Protein AF-A0A8S2Z9D0-F1 (afdb_monomer_lite)

Radius of gyration: 15.91 Å; chains: 1; bounding box: 40×46×38 Å

Foldseek 3Di:
DWCFPWKKKWKWWKWWAALVRHTDTFIKIKIWTWTCDDPVSATFIWMKIWTAQADDDLPGPARIWIFTFDQFTWIDGPPDTATAGHRGTHQGQPNVVQKDWPAWDQDPNDTFTWIDDPQKIFTADPDGRDNTQKIWDHDPNPRTMMIGIDDMDMDDDDPCPNPDDPPDDHYHHRD

Organism: NCBI:txid392030

Structure (mmCIF, N/CA/C/O backbone):
data_AF-A0A8S2Z9D0-F1
#
_entry.id   AF-A0A8S2Z9D0-F1
#
loop_
_atom_site.group_PDB
_atom_site.id
_atom_site.type_symbol
_atom_site.label_atom_id
_atom_site.label_alt_id
_atom_site.label_comp_id
_atom_site.label_asym_id
_atom_site.label_entity_id
_atom_site.label_seq_id
_atom_site.pdbx_PDB_ins_code
_atom_site.Cartn_x
_atom_site.Cartn_y
_atom_site.Cartn_z
_atom_site.occupancy
_atom_site.B_iso_or_equiv
_atom_site.auth_seq_id
_atom_site.auth_comp_id
_atom_site.auth_asym_id
_atom_site.auth_atom_id
_atom_site.pdbx_PDB_model_num
ATOM 1 N N . MET A 1 1 ? 8.954 -24.543 1.849 1.00 44.25 1 MET A N 1
ATOM 2 C CA . MET A 1 1 ? 7.599 -24.410 1.274 1.00 44.25 1 MET A CA 1
ATOM 3 C C . MET A 1 1 ? 6.864 -23.385 2.125 1.00 44.25 1 MET A C 1
ATOM 5 O O . MET A 1 1 ? 6.632 -23.661 3.297 1.00 44.25 1 MET A O 1
ATOM 9 N N . ILE A 1 2 ? 6.647 -22.176 1.600 1.00 49.28 2 ILE A N 1
ATOM 10 C CA . ILE A 1 2 ? 5.966 -21.086 2.317 1.00 49.28 2 ILE A CA 1
ATOM 11 C C . ILE A 1 2 ? 4.497 -21.489 2.465 1.00 49.28 2 ILE A C 1
ATOM 13 O O . ILE A 1 2 ? 3.848 -21.804 1.472 1.00 49.28 2 ILE A O 1
ATOM 17 N N . LYS A 1 3 ? 3.979 -21.549 3.696 1.00 51.88 3 LYS A N 1
ATOM 18 C CA . LYS A 1 3 ? 2.539 -21.718 3.930 1.00 51.88 3 LYS A CA 1
ATOM 19 C C . LYS A 1 3 ? 1.931 -20.328 4.057 1.00 51.88 3 LYS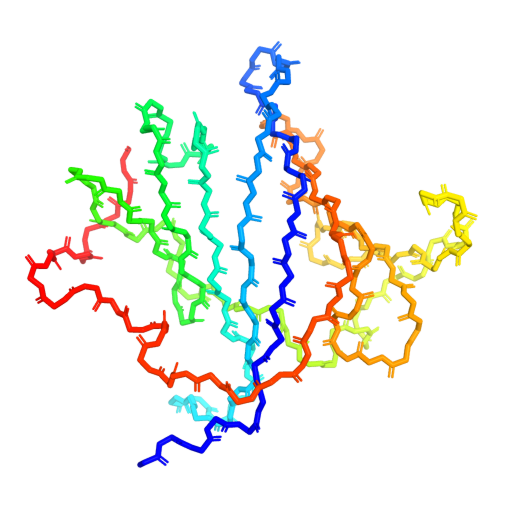 A C 1
ATOM 21 O O . LYS A 1 3 ? 1.818 -19.812 5.162 1.00 51.88 3 LYS A O 1
ATOM 26 N N . THR A 1 4 ? 1.584 -19.712 2.933 1.00 54.59 4 THR A N 1
ATOM 27 C CA . THR A 1 4 ? 0.760 -18.498 2.930 1.00 54.59 4 THR A CA 1
ATOM 28 C C . THR A 1 4 ? -0.637 -18.896 3.393 1.00 54.59 4 THR A C 1
ATOM 30 O O . THR A 1 4 ? -1.249 -19.774 2.788 1.00 54.59 4 THR A O 1
ATOM 33 N N . ILE A 1 5 ? -1.098 -18.343 4.517 1.00 60.44 5 ILE A N 1
ATOM 34 C CA . ILE A 1 5 ? -2.308 -18.847 5.186 1.00 60.44 5 ILE A CA 1
ATOM 35 C C . ILE A 1 5 ? -3.564 -18.161 4.632 1.00 60.44 5 ILE A C 1
ATOM 37 O O . ILE A 1 5 ? -4.517 -18.865 4.331 1.00 60.44 5 ILE A O 1
ATOM 41 N N . PHE A 1 6 ? -3.545 -16.843 4.398 1.00 66.38 6 PHE A N 1
ATOM 42 C CA . PHE A 1 6 ? -4.593 -16.088 3.693 1.00 66.38 6 PHE A CA 1
ATOM 43 C C . PHE A 1 6 ? -4.000 -14.798 3.108 1.00 66.38 6 PHE A C 1
ATOM 45 O O . PHE A 1 6 ? -3.068 -14.238 3.694 1.00 66.38 6 PHE A O 1
ATOM 52 N N . VAL A 1 7 ? -4.530 -14.340 1.971 1.00 69.25 7 VAL A N 1
ATOM 53 C CA . VAL A 1 7 ? -4.200 -13.036 1.381 1.00 69.25 7 VAL A CA 1
ATOM 54 C C . VAL A 1 7 ? -5.470 -12.189 1.354 1.00 69.25 7 VAL A C 1
ATOM 56 O O . VAL A 1 7 ? -6.524 -12.640 0.907 1.00 69.25 7 VAL A O 1
ATOM 59 N N . PHE A 1 8 ? -5.359 -10.970 1.860 1.00 81.94 8 PHE A N 1
ATOM 60 C CA . PHE A 1 8 ? -6.398 -9.954 1.860 1.00 81.94 8 PHE A CA 1
ATOM 61 C C . PHE A 1 8 ? -6.231 -9.111 0.601 1.00 81.94 8 PHE A C 1
ATOM 63 O O . PHE A 1 8 ? -5.130 -8.631 0.324 1.00 81.94 8 PHE A O 1
ATOM 70 N N . ARG A 1 9 ? -7.305 -8.941 -0.163 1.00 88.69 9 ARG A N 1
ATOM 71 C CA . ARG A 1 9 ? -7.343 -8.124 -1.377 1.00 88.69 9 ARG A CA 1
ATOM 72 C C . ARG A 1 9 ? -8.337 -6.991 -1.180 1.00 88.69 9 ARG A C 1
ATOM 74 O O . ARG A 1 9 ? -9.413 -7.215 -0.640 1.00 88.69 9 ARG A O 1
ATOM 81 N N . THR A 1 10 ? -8.012 -5.800 -1.653 1.00 89.62 10 THR A N 1
ATOM 82 C CA . THR A 1 10 ? -8.983 -4.707 -1.757 1.00 89.62 10 THR A CA 1
ATOM 83 C C . THR A 1 10 ? -8.608 -3.783 -2.903 1.00 89.62 10 THR A C 1
ATOM 85 O O . THR A 1 10 ? -7.432 -3.651 -3.249 1.00 89.62 10 THR A O 1
ATOM 88 N N . GLU A 1 11 ? -9.601 -3.141 -3.502 1.00 93.00 11 GLU A N 1
ATOM 89 C CA . GLU A 1 11 ? -9.360 -1.981 -4.351 1.00 93.00 11 GLU A CA 1
ATOM 90 C C . GLU A 1 11 ? -9.367 -0.712 -3.501 1.00 93.00 11 GLU A C 1
ATOM 92 O O . GLU A 1 11 ? -9.916 -0.676 -2.403 1.00 93.00 11 GLU A O 1
ATOM 97 N N . ALA A 1 12 ? -8.730 0.340 -3.995 1.00 92.50 12 ALA A N 1
ATOM 98 C CA . ALA A 1 12 ? -8.682 1.605 -3.288 1.00 92.50 12 ALA A CA 1
ATOM 99 C C . ALA A 1 12 ? -8.630 2.787 -4.245 1.00 92.50 12 ALA A C 1
ATOM 101 O O . ALA A 1 12 ? -8.148 2.690 -5.381 1.00 92.50 12 ALA A O 1
ATOM 102 N N . ILE A 1 13 ? -9.094 3.929 -3.749 1.00 93.44 13 ILE A N 1
ATOM 103 C CA . ILE A 1 13 ? -8.773 5.234 -4.319 1.00 93.44 13 ILE A CA 1
ATOM 104 C C . ILE A 1 13 ? -7.536 5.753 -3.594 1.00 93.44 13 ILE A C 1
ATOM 106 O O . ILE A 1 13 ? -7.527 5.894 -2.373 1.00 93.44 13 ILE A O 1
ATOM 110 N N . VAL A 1 14 ? -6.489 6.049 -4.352 1.00 91.00 14 VAL A N 1
ATOM 111 C CA . VAL A 1 14 ? -5.284 6.691 -3.836 1.00 91.00 14 VAL A CA 1
ATOM 112 C C . VAL A 1 14 ? -5.315 8.147 -4.265 1.00 91.00 14 VAL A C 1
ATOM 114 O O . VAL A 1 14 ? -5.520 8.450 -5.436 1.00 91.00 14 VAL A O 1
ATOM 117 N N . THR A 1 15 ? -5.117 9.042 -3.305 1.00 90.50 15 THR A N 1
ATOM 118 C CA . THR A 1 15 ? -4.853 10.459 -3.548 1.00 90.50 15 THR A CA 1
ATOM 119 C C . THR A 1 15 ? -3.419 10.733 -3.130 1.00 90.50 15 THR A C 1
ATOM 121 O O . THR A 1 15 ? -3.123 10.807 -1.936 1.00 90.50 15 THR A O 1
ATOM 124 N N . ALA A 1 16 ? -2.527 10.851 -4.105 1.00 86.31 16 ALA A N 1
ATOM 125 C CA . ALA A 1 16 ? -1.132 11.208 -3.891 1.00 86.31 16 ALA A CA 1
ATOM 126 C C . ALA A 1 16 ? -0.919 12.662 -4.310 1.00 86.31 16 ALA A C 1
ATOM 128 O O . ALA A 1 16 ? -1.382 13.075 -5.366 1.00 86.31 16 ALA A O 1
ATOM 129 N N . PHE A 1 17 ? -0.235 13.443 -3.490 1.00 83.94 17 PHE A N 1
ATOM 130 C CA . PHE A 1 17 ? 0.101 14.825 -3.818 1.00 83.94 17 PHE A CA 1
ATOM 131 C C . PHE A 1 17 ? 1.504 14.864 -4.420 1.00 83.94 17 PHE A C 1
ATOM 133 O O . PHE A 1 17 ? 2.332 14.051 -4.033 1.00 83.94 17 PHE A O 1
ATOM 140 N N . ASP A 1 18 ? 1.790 15.753 -5.364 1.00 80.44 18 ASP A N 1
ATOM 141 C CA . ASP A 1 18 ? 3.163 15.984 -5.836 1.00 80.44 18 ASP A CA 1
ATOM 142 C C . ASP A 1 18 ? 3.889 17.056 -4.997 1.00 80.44 18 ASP A C 1
ATOM 144 O O . ASP A 1 18 ? 3.399 17.494 -3.950 1.00 80.44 18 ASP A O 1
ATOM 148 N N . GLU A 1 19 ? 5.092 17.452 -5.422 1.00 79.56 19 GLU A N 1
ATOM 149 C CA . GLU A 1 19 ? 5.910 18.466 -4.737 1.00 79.56 19 GLU A CA 1
ATOM 150 C C . GLU A 1 19 ? 5.229 19.845 -4.690 1.00 79.56 19 GLU A C 1
ATOM 152 O O . GLU A 1 19 ? 5.398 20.581 -3.715 1.00 79.56 19 GLU A O 1
ATOM 157 N N . ASP A 1 20 ? 4.389 20.149 -5.685 1.00 83.38 20 ASP A N 1
ATOM 158 C CA . ASP A 1 20 ? 3.583 21.370 -5.783 1.00 83.38 20 ASP A CA 1
ATOM 159 C C . ASP A 1 20 ? 2.232 21.246 -5.051 1.00 83.38 20 ASP A C 1
ATOM 161 O O . ASP A 1 20 ? 1.363 22.123 -5.148 1.00 83.38 20 ASP A O 1
ATOM 165 N N . ASN A 1 21 ? 2.046 20.155 -4.298 1.00 81.81 21 ASN A N 1
ATOM 166 C CA . ASN A 1 21 ? 0.830 19.824 -3.567 1.00 81.81 21 ASN A CA 1
ATOM 167 C C . ASN A 1 21 ? -0.412 19.717 -4.477 1.00 81.81 21 ASN A C 1
ATOM 169 O O . ASN A 1 21 ? -1.538 19.959 -4.027 1.00 81.81 21 ASN A O 1
ATOM 173 N N . GLN A 1 22 ? -0.231 19.352 -5.750 1.00 86.38 22 GLN A N 1
ATOM 174 C CA . GLN A 1 22 ? -1.338 19.018 -6.642 1.00 86.38 22 GLN A CA 1
ATOM 175 C C . GLN A 1 22 ? -1.773 17.567 -6.411 1.00 86.38 22 GLN A C 1
ATOM 177 O O . GLN A 1 22 ? -0.926 16.671 -6.370 1.00 86.38 22 GLN A O 1
ATOM 182 N N . PRO A 1 23 ? -3.082 17.305 -6.241 1.00 88.69 23 PRO A N 1
ATOM 183 C CA . PRO A 1 23 ? -3.579 15.955 -6.033 1.00 88.69 23 PRO A CA 1
ATOM 184 C C . PRO A 1 23 ? -3.649 15.177 -7.350 1.00 88.69 23 PRO A C 1
ATOM 186 O O . PRO A 1 23 ? -4.291 15.598 -8.313 1.00 88.69 23 PRO A O 1
ATOM 189 N N . HIS A 1 24 ? -3.087 13.977 -7.334 1.00 88.31 24 HIS A N 1
ATOM 190 C CA . HIS A 1 24 ? -3.244 12.944 -8.347 1.00 88.31 24 HIS A CA 1
ATOM 191 C C . HIS A 1 24 ? -4.100 11.830 -7.751 1.00 88.31 24 HIS A C 1
ATOM 193 O O . HIS A 1 24 ? -3.731 11.215 -6.748 1.00 88.31 24 HIS A O 1
ATOM 199 N N . VAL A 1 25 ? -5.280 11.621 -8.335 1.00 92.44 25 VAL A N 1
ATOM 200 C CA . VAL A 1 25 ? -6.267 10.651 -7.849 1.00 92.44 25 VAL A CA 1
ATOM 201 C C . VAL A 1 25 ? -6.340 9.482 -8.815 1.00 92.44 25 VAL A C 1
ATOM 203 O O . VAL A 1 25 ? -6.632 9.668 -9.998 1.00 92.44 25 VAL A O 1
ATOM 206 N N . HIS A 1 26 ? -6.121 8.272 -8.312 1.00 91.88 26 HIS A N 1
ATOM 207 C CA . HIS A 1 26 ? -6.089 7.073 -9.141 1.00 91.88 26 HIS A CA 1
ATOM 208 C C . HIS A 1 26 ? -6.614 5.833 -8.422 1.00 91.88 26 HIS A C 1
ATOM 210 O O . HIS A 1 26 ? -6.684 5.770 -7.194 1.00 91.88 26 HIS A O 1
ATOM 216 N N . ARG A 1 27 ? -7.000 4.821 -9.206 1.00 94.62 27 ARG A N 1
ATOM 217 C CA . ARG A 1 27 ? -7.402 3.513 -8.676 1.00 94.62 27 ARG A CA 1
ATOM 218 C C . ARG A 1 27 ? -6.189 2.620 -8.527 1.00 94.62 27 ARG A C 1
ATOM 220 O O . ARG A 1 27 ? -5.268 2.654 -9.341 1.00 94.62 27 ARG A O 1
ATOM 227 N N . SER A 1 28 ? -6.203 1.828 -7.468 1.00 94.62 28 SER A N 1
ATOM 228 C CA . SER A 1 28 ? -5.131 0.893 -7.161 1.00 94.62 28 SER A CA 1
ATOM 229 C C . SER A 1 28 ? -5.701 -0.395 -6.592 1.00 94.62 28 SER A C 1
ATOM 231 O O . SER A 1 28 ? -6.777 -0.392 -5.992 1.00 94.62 28 SER A O 1
ATOM 233 N N . LEU A 1 29 ? -4.972 -1.488 -6.775 1.00 94.25 29 LEU A N 1
ATOM 234 C CA . LEU A 1 29 ? -5.300 -2.781 -6.206 1.00 94.25 29 LEU A CA 1
ATOM 235 C C . LEU A 1 29 ? -4.249 -3.157 -5.172 1.00 94.25 29 LEU A C 1
ATOM 237 O O . LEU A 1 29 ? -3.051 -3.114 -5.439 1.00 94.25 29 LEU A O 1
ATOM 241 N N . PHE A 1 30 ? -4.709 -3.518 -3.986 1.00 91.19 30 PHE A N 1
ATOM 242 C CA . PHE A 1 30 ? -3.854 -3.837 -2.865 1.00 91.19 30 PHE A CA 1
ATOM 243 C C . PHE A 1 30 ? -4.009 -5.295 -2.461 1.00 91.19 30 PHE A C 1
ATOM 245 O O . PHE A 1 30 ? -5.121 -5.822 -2.377 1.00 91.19 30 PHE A O 1
ATOM 252 N N . TYR A 1 31 ? -2.879 -5.914 -2.142 1.00 89.56 31 TYR A N 1
ATOM 253 C CA . TYR A 1 31 ? -2.811 -7.255 -1.591 1.00 89.56 31 TYR A CA 1
ATOM 254 C C . TYR A 1 31 ? -1.930 -7.278 -0.360 1.00 89.56 31 TYR A C 1
ATOM 256 O O . TYR A 1 31 ? -0.854 -6.679 -0.343 1.00 89.56 31 TYR A O 1
ATO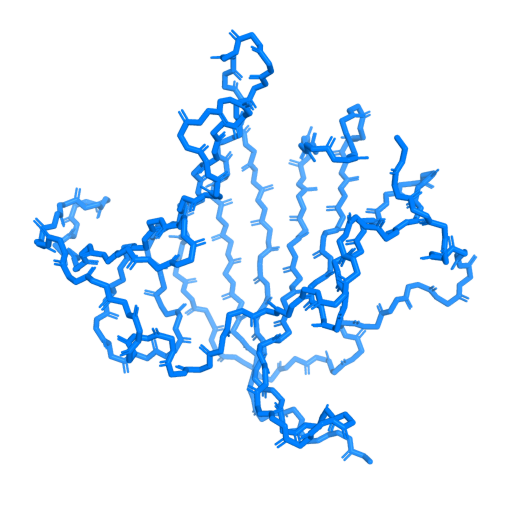M 264 N N . TYR A 1 32 ? -2.371 -8.024 0.642 1.00 85.62 32 TYR A N 1
ATOM 265 C CA . TYR A 1 32 ? -1.681 -8.161 1.911 1.00 85.62 32 TYR A CA 1
ATOM 266 C C . TYR A 1 32 ? -1.677 -9.610 2.351 1.00 85.62 32 TYR A C 1
ATOM 268 O O . TYR A 1 32 ? -2.704 -10.280 2.324 1.00 85.62 32 TYR A O 1
ATOM 276 N N . ALA A 1 33 ? -0.529 -10.097 2.793 1.00 82.25 33 ALA A N 1
ATOM 277 C CA . ALA A 1 33 ? -0.399 -11.439 3.334 1.00 82.25 33 ALA A CA 1
ATOM 278 C C . ALA A 1 33 ? 0.457 -11.407 4.591 1.00 82.25 33 ALA A C 1
ATOM 280 O O . ALA A 1 33 ? 1.451 -10.694 4.646 1.00 82.25 33 ALA A O 1
ATOM 281 N N . TYR A 1 34 ? 0.125 -12.225 5.583 1.00 77.56 34 TYR A N 1
ATOM 282 C CA . TYR A 1 34 ? 1.017 -12.457 6.716 1.00 77.56 34 TYR A CA 1
ATOM 283 C C . TYR A 1 34 ? 1.740 -13.783 6.525 1.00 77.56 34 TYR A C 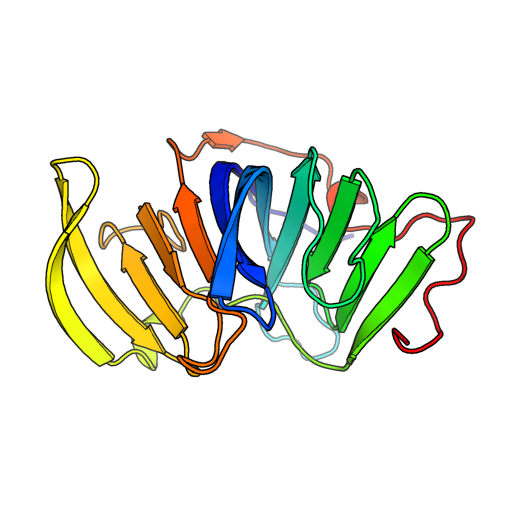1
ATOM 285 O O . TYR A 1 34 ? 1.106 -14.831 6.386 1.00 77.56 34 TYR A O 1
ATOM 293 N N . THR A 1 35 ? 3.070 -13.736 6.541 1.00 70.44 35 THR A N 1
ATOM 294 C CA . THR A 1 35 ? 3.922 -14.922 6.438 1.00 70.44 35 THR A CA 1
ATOM 295 C C . THR A 1 35 ? 4.725 -15.119 7.719 1.00 70.44 35 THR A C 1
ATOM 297 O O . THR A 1 35 ? 5.144 -14.166 8.376 1.00 70.44 35 THR A O 1
ATOM 300 N N . ASN A 1 36 ? 4.940 -16.382 8.083 1.00 60.50 36 ASN A N 1
ATOM 301 C CA . ASN A 1 36 ? 5.831 -16.792 9.167 1.00 60.50 36 ASN A CA 1
ATOM 302 C C . ASN A 1 36 ? 7.254 -17.099 8.679 1.00 60.50 36 ASN A C 1
ATOM 304 O O . ASN A 1 36 ? 8.087 -17.559 9.460 1.00 60.50 36 ASN A O 1
ATOM 308 N N . VAL A 1 37 ? 7.519 -16.907 7.385 1.00 55.78 37 VAL A N 1
ATOM 309 C CA . VAL A 1 37 ? 8.760 -17.318 6.734 1.00 55.78 37 VAL A CA 1
ATOM 310 C C . VAL A 1 37 ? 9.596 -16.092 6.436 1.00 55.78 37 VAL A C 1
ATOM 312 O O . VAL A 1 37 ? 9.488 -15.489 5.375 1.00 55.78 37 VAL A O 1
ATOM 315 N N . THR A 1 38 ? 10.442 -15.732 7.389 1.00 53.22 38 THR A N 1
ATOM 316 C CA . THR A 1 38 ? 11.449 -14.686 7.213 1.00 53.22 38 THR A CA 1
ATOM 317 C C . THR A 1 38 ? 12.765 -15.238 7.744 1.00 53.22 38 THR A C 1
ATOM 319 O O . THR A 1 38 ? 12.738 -16.002 8.715 1.00 53.22 38 THR A O 1
ATOM 322 N N . PRO A 1 39 ? 13.926 -14.882 7.165 1.00 49.31 39 PRO A N 1
ATOM 323 C CA . PRO A 1 39 ? 15.222 -15.330 7.682 1.00 49.31 39 PRO A CA 1
ATOM 324 C C . PRO A 1 39 ? 15.437 -14.973 9.165 1.00 49.31 39 PRO A C 1
ATOM 326 O O . PRO A 1 39 ? 16.190 -15.641 9.864 1.00 49.31 39 PRO A O 1
ATOM 329 N N . SER A 1 40 ? 14.733 -13.945 9.660 1.00 56.22 40 SER A N 1
ATOM 330 C CA . SER A 1 40 ? 14.764 -13.497 11.058 1.00 56.22 40 SER A CA 1
ATOM 331 C C . SER A 1 40 ? 13.773 -14.210 11.992 1.00 56.22 40 SER A C 1
ATOM 333 O O . SER A 1 40 ? 13.777 -13.943 13.193 1.00 56.22 40 SER A O 1
ATOM 335 N N . GLY A 1 41 ? 12.894 -15.074 11.471 1.00 56.94 41 GLY A N 1
ATOM 336 C CA . GLY A 1 41 ? 11.849 -15.760 12.244 1.00 56.94 41 GLY A CA 1
ATOM 337 C C . GLY A 1 41 ? 10.716 -14.856 12.753 1.00 56.94 41 GLY A C 1
ATOM 338 O O . GLY A 1 41 ? 9.837 -15.325 13.477 1.00 56.94 41 GLY A O 1
ATOM 339 N N . LYS A 1 42 ? 10.708 -13.567 12.392 1.00 57.56 42 LYS A N 1
ATOM 340 C CA . LYS A 1 42 ? 9.622 -12.634 12.723 1.00 57.56 42 LYS A CA 1
ATOM 341 C C . LYS A 1 42 ? 8.474 -12.797 11.732 1.00 57.56 42 LYS A C 1
ATOM 343 O O . LYS A 1 42 ? 8.731 -12.954 10.546 1.00 57.56 42 LYS A O 1
ATOM 348 N N . TRP A 1 43 ? 7.230 -12.727 12.200 1.00 61.25 43 TRP A N 1
ATOM 349 C CA . TRP A 1 43 ? 6.068 -12.602 11.317 1.00 61.25 43 TRP A CA 1
ATOM 350 C C . TRP A 1 43 ? 6.036 -11.187 10.739 1.00 61.25 43 TRP A C 1
ATOM 352 O O . TRP A 1 43 ? 5.948 -10.230 11.508 1.00 61.25 43 TRP A O 1
ATOM 362 N N . HIS A 1 44 ? 6.090 -11.049 9.416 1.00 69.25 44 HIS A N 1
ATOM 363 C CA . HIS A 1 44 ? 5.904 -9.759 8.748 1.00 69.25 44 HIS A CA 1
ATOM 364 C C . HIS A 1 44 ? 4.778 -9.821 7.717 1.00 69.25 44 HIS A C 1
ATOM 366 O O . HIS A 1 44 ? 4.409 -10.899 7.235 1.00 69.25 44 HIS A O 1
ATOM 372 N N . GLY A 1 45 ? 4.204 -8.654 7.430 1.00 77.00 45 GLY A N 1
ATOM 373 C CA . GLY A 1 45 ? 3.296 -8.480 6.307 1.00 77.00 45 GLY A CA 1
ATOM 374 C C . GLY A 1 45 ? 4.089 -8.414 5.003 1.00 77.00 45 GLY A C 1
ATOM 375 O O . GLY A 1 45 ? 5.127 -7.760 4.947 1.00 77.00 45 GLY A O 1
ATOM 376 N N . LEU A 1 46 ? 3.603 -9.098 3.974 1.00 84.19 46 LEU A N 1
ATOM 377 C CA . LEU A 1 46 ? 3.944 -8.839 2.582 1.00 84.19 46 LEU A CA 1
ATOM 378 C C . LEU A 1 46 ? 2.836 -7.975 1.996 1.00 84.19 46 LEU A C 1
ATOM 380 O O . LEU A 1 46 ? 1.656 -8.229 2.256 1.00 84.19 46 LEU A O 1
ATOM 384 N N . GLU A 1 47 ? 3.208 -6.980 1.205 1.00 88.12 47 GLU A N 1
ATOM 385 C CA . GLU A 1 47 ? 2.266 -6.075 0.561 1.00 88.12 47 GLU A CA 1
ATOM 386 C C . GLU A 1 47 ? 2.590 -5.944 -0.921 1.00 88.12 47 GLU A C 1
ATOM 388 O O . GLU A 1 47 ? 3.752 -5.933 -1.331 1.00 88.12 47 GLU A O 1
ATOM 393 N N . ARG A 1 48 ? 1.543 -5.824 -1.728 1.00 91.69 48 ARG A N 1
ATOM 394 C CA . ARG A 1 48 ? 1.635 -5.480 -3.142 1.00 91.69 48 ARG A CA 1
ATOM 395 C C . ARG A 1 48 ? 0.611 -4.404 -3.434 1.00 91.69 48 ARG A C 1
ATOM 397 O O . ARG A 1 48 ? -0.572 -4.608 -3.169 1.00 91.69 48 ARG A O 1
ATOM 404 N N . HIS A 1 49 ? 1.062 -3.281 -3.971 1.00 92.56 49 HIS A N 1
ATOM 405 C CA . HIS A 1 49 ? 0.210 -2.171 -4.376 1.00 92.56 49 HIS A CA 1
ATOM 406 C C . HIS A 1 49 ? 0.367 -1.992 -5.886 1.00 92.56 49 HIS A C 1
ATOM 408 O O . HIS A 1 49 ? 1.427 -1.591 -6.356 1.00 92.56 49 HIS A O 1
ATOM 414 N N . ASP A 1 50 ? -0.661 -2.330 -6.654 1.00 94.75 50 ASP A N 1
ATOM 415 C CA . ASP A 1 50 ? -0.711 -2.111 -8.097 1.00 94.75 50 ASP A CA 1
ATOM 416 C C . ASP A 1 50 ? -1.438 -0.791 -8.370 1.00 94.75 50 ASP A C 1
ATOM 418 O O . ASP A 1 50 ? -2.646 -0.688 -8.161 1.00 94.75 50 ASP A O 1
ATOM 422 N N . HIS A 1 51 ? -0.711 0.226 -8.825 1.00 93.50 51 HIS A N 1
ATOM 423 C CA . HIS A 1 51 ? -1.249 1.549 -9.131 1.00 93.50 51 HIS A CA 1
ATOM 424 C C . HIS A 1 51 ? -1.533 1.698 -10.629 1.00 93.50 51 HIS A C 1
ATOM 426 O O . HIS A 1 51 ? -0.669 1.418 -11.468 1.00 93.50 51 HIS A O 1
ATOM 432 N N . PHE A 1 52 ? -2.732 2.181 -10.972 1.00 93.38 52 PHE A N 1
ATOM 433 C CA . PHE A 1 52 ? -3.176 2.348 -12.356 1.00 93.38 52 PHE A CA 1
ATOM 434 C C . PHE A 1 52 ? -3.392 3.822 -12.698 1.00 93.38 52 PHE A C 1
ATOM 436 O O . PHE A 1 52 ? -4.178 4.503 -12.050 1.00 93.38 52 PHE A O 1
ATOM 443 N N . GLY A 1 53 ? -2.747 4.313 -13.752 1.00 86.38 53 GLY A N 1
ATOM 444 C CA . GLY A 1 53 ? -2.912 5.675 -14.268 1.00 86.38 53 GLY A CA 1
ATOM 445 C C . GLY A 1 53 ? -1.933 6.695 -13.688 1.00 86.38 53 GLY A C 1
ATOM 446 O O . GLY A 1 53 ? -1.569 7.631 -14.394 1.00 86.38 53 GLY A O 1
ATOM 447 N N . TYR A 1 54 ? -1.470 6.503 -12.451 1.00 86.50 54 TYR A N 1
ATOM 448 C CA . TYR A 1 54 ? -0.464 7.362 -11.832 1.00 86.50 54 TYR A CA 1
ATOM 449 C C . TYR A 1 54 ? 0.441 6.580 -10.885 1.00 86.50 54 TYR A C 1
ATOM 451 O O . TYR A 1 54 ? -0.008 5.704 -10.146 1.00 86.50 54 TYR A O 1
ATOM 459 N N . CYS A 1 55 ? 1.716 6.947 -10.894 1.00 86.06 55 CYS A N 1
ATOM 460 C CA . CYS A 1 55 ? 2.736 6.452 -9.989 1.00 86.06 55 CYS A CA 1
ATOM 461 C C . CYS A 1 55 ? 3.360 7.619 -9.247 1.00 86.06 55 CYS A C 1
ATOM 463 O O . CYS A 1 55 ? 3.669 8.648 -9.843 1.00 86.06 55 CYS A O 1
ATOM 465 N N . TYR A 1 56 ? 3.552 7.445 -7.945 1.00 77.88 56 TYR A N 1
ATOM 466 C CA . TYR A 1 56 ? 4.102 8.463 -7.060 1.00 77.88 56 TYR A CA 1
ATOM 467 C C . TYR A 1 56 ? 5.466 8.024 -6.514 1.00 77.88 56 TYR A C 1
ATOM 469 O O . TYR A 1 56 ? 5.853 6.857 -6.627 1.00 77.88 56 TYR A O 1
ATOM 477 N N . GLY A 1 57 ? 6.216 8.966 -5.938 1.00 78.62 57 GLY A N 1
ATOM 478 C CA . GLY A 1 57 ? 7.542 8.701 -5.376 1.00 78.62 57 GLY A CA 1
ATOM 479 C C . GLY A 1 57 ? 8.564 8.303 -6.446 1.00 78.62 57 GLY A C 1
ATOM 480 O O . GLY A 1 57 ? 8.910 9.095 -7.313 1.00 78.62 57 GLY A O 1
ATOM 481 N N . TRP A 1 58 ? 9.052 7.067 -6.393 1.00 76.88 58 TRP A N 1
ATOM 482 C CA . TRP A 1 58 ? 10.175 6.597 -7.218 1.00 76.88 58 TRP A CA 1
ATOM 483 C C . TRP A 1 58 ? 9.823 6.212 -8.662 1.00 76.88 58 TRP A C 1
ATOM 485 O O . TRP A 1 58 ? 10.712 5.892 -9.442 1.00 76.88 58 TRP A O 1
ATOM 495 N N . ALA A 1 59 ? 8.541 6.208 -9.027 1.00 80.88 59 ALA A N 1
ATOM 496 C CA . ALA A 1 59 ? 8.080 5.888 -10.381 1.00 80.88 59 ALA A CA 1
ATOM 497 C C . ALA A 1 59 ? 7.264 7.028 -11.007 1.00 80.88 59 ALA A C 1
ATOM 499 O O . ALA A 1 59 ? 6.413 6.786 -11.865 1.00 80.88 59 ALA A O 1
ATOM 500 N N . VAL A 1 60 ? 7.508 8.274 -10.587 1.00 76.06 60 VAL A N 1
ATOM 501 C CA . VAL A 1 60 ? 6.861 9.451 -11.183 1.00 76.06 60 VAL A CA 1
ATOM 502 C C . VAL A 1 60 ? 7.094 9.434 -12.701 1.00 76.06 60 VAL A C 1
ATOM 504 O O . VAL A 1 60 ? 8.196 9.148 -13.170 1.00 76.06 60 VAL A O 1
ATOM 507 N N . ASN A 1 61 ? 6.034 9.702 -13.471 1.00 81.81 61 ASN A N 1
ATOM 508 C CA . ASN A 1 61 ? 5.934 9.587 -14.941 1.00 81.81 61 ASN A CA 1
ATOM 509 C C . ASN A 1 61 ? 5.650 8.190 -15.517 1.00 81.81 61 ASN A C 1
ATOM 511 O O . ASN A 1 61 ? 5.511 8.059 -16.735 1.00 81.81 61 ASN A O 1
ATOM 515 N N . GLN A 1 62 ? 5.523 7.148 -14.697 1.00 87.56 62 GLN A N 1
ATOM 516 C CA . GLN A 1 62 ? 5.025 5.858 -15.175 1.00 87.56 62 GLN A CA 1
ATOM 517 C C . GLN A 1 62 ? 3.490 5.862 -15.198 1.00 87.56 62 GLN A C 1
ATOM 519 O O . GLN A 1 62 ? 2.842 6.337 -14.268 1.00 87.56 62 GLN A O 1
ATOM 524 N N . SER A 1 63 ? 2.896 5.299 -16.254 1.00 89.06 63 SER A N 1
ATOM 525 C CA . SER A 1 63 ? 1.435 5.159 -16.372 1.00 89.06 63 SER A CA 1
ATOM 526 C C . SER A 1 63 ? 0.852 4.120 -15.410 1.00 89.06 63 SER A C 1
ATOM 528 O O . SER A 1 63 ? -0.356 4.079 -15.193 1.00 89.06 63 SER A O 1
ATOM 530 N N . SER A 1 64 ? 1.693 3.231 -14.889 1.00 93.88 64 SER A N 1
ATOM 531 C CA . SER A 1 64 ? 1.347 2.202 -13.912 1.00 93.88 64 SER A CA 1
ATOM 532 C C . SER A 1 64 ? 2.614 1.647 -13.278 1.00 93.88 64 SER A C 1
ATOM 534 O O . SER A 1 64 ? 3.661 1.590 -13.929 1.00 93.88 64 SER A O 1
ATOM 536 N N . CYS A 1 65 ? 2.505 1.192 -12.040 1.00 93.88 65 CYS A N 1
ATOM 537 C CA . CYS A 1 65 ? 3.608 0.606 -11.294 1.00 93.88 65 CYS A CA 1
ATOM 538 C C . CYS A 1 65 ? 3.069 -0.320 -10.216 1.00 93.88 65 CYS A C 1
ATOM 540 O O . CYS A 1 65 ? 1.940 -0.175 -9.746 1.00 93.88 65 CYS A O 1
ATOM 542 N N . THR A 1 66 ? 3.923 -1.238 -9.801 1.00 95.19 66 THR A N 1
ATOM 543 C CA . THR A 1 66 ? 3.717 -2.087 -8.643 1.00 95.19 66 THR A CA 1
ATOM 544 C C . THR A 1 66 ? 4.734 -1.708 -7.577 1.00 95.19 66 THR A C 1
ATOM 546 O O . THR A 1 66 ? 5.936 -1.685 -7.846 1.00 95.19 66 THR A O 1
ATOM 549 N N . ILE A 1 67 ? 4.261 -1.457 -6.360 1.00 92.25 67 ILE A N 1
ATOM 550 C CA . ILE A 1 67 ? 5.098 -1.375 -5.165 1.00 92.25 67 ILE A CA 1
ATOM 551 C C . ILE A 1 67 ? 4.999 -2.722 -4.448 1.00 92.25 67 ILE A C 1
ATOM 553 O O . ILE A 1 67 ? 3.909 -3.143 -4.062 1.00 92.25 67 ILE A O 1
ATOM 557 N N . LEU A 1 68 ? 6.126 -3.417 -4.298 1.00 91.88 68 LEU A N 1
ATOM 558 C CA . LEU A 1 68 ? 6.219 -4.676 -3.557 1.00 91.88 68 LEU A CA 1
ATOM 559 C C . LEU A 1 68 ? 6.948 -4.423 -2.245 1.00 91.88 68 LEU A C 1
ATOM 561 O O . LEU A 1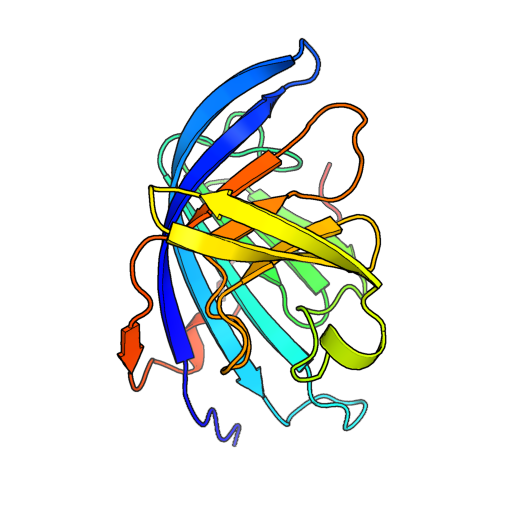 68 ? 8.109 -4.025 -2.253 1.00 91.88 68 LEU A O 1
ATOM 565 N N . ILE A 1 69 ? 6.279 -4.673 -1.126 1.00 88.00 69 ILE A N 1
ATOM 566 C CA . ILE A 1 69 ? 6.832 -4.508 0.217 1.00 88.00 69 ILE A CA 1
ATOM 567 C C . ILE A 1 69 ? 7.003 -5.901 0.812 1.00 88.00 69 ILE A C 1
ATOM 569 O O . ILE A 1 69 ? 6.029 -6.563 1.172 1.00 88.00 69 ILE A O 1
ATOM 573 N N . THR A 1 70 ? 8.247 -6.361 0.883 1.00 85.38 70 THR A N 1
ATOM 574 C CA . THR A 1 70 ? 8.600 -7.680 1.417 1.00 85.38 70 THR A CA 1
ATOM 575 C C . THR A 1 70 ? 9.644 -7.529 2.523 1.00 85.38 70 THR A C 1
ATOM 577 O O . THR A 1 70 ? 9.326 -7.031 3.598 1.00 85.38 70 THR A O 1
ATOM 580 N N . GLU A 1 71 ? 10.891 -7.930 2.280 1.00 82.75 71 GLU A N 1
ATOM 581 C CA . GLU A 1 71 ? 12.052 -7.559 3.098 1.00 82.75 71 GLU A CA 1
ATOM 582 C C . GLU A 1 71 ? 12.689 -6.233 2.667 1.00 82.75 71 GLU A C 1
ATOM 584 O O . GLU A 1 71 ? 13.429 -5.614 3.429 1.00 82.75 71 GLU A O 1
ATOM 589 N N . ASN A 1 72 ? 12.371 -5.794 1.453 1.00 86.75 72 ASN A N 1
ATOM 590 C CA . ASN A 1 72 ? 12.669 -4.473 0.932 1.00 86.75 72 ASN A CA 1
ATOM 591 C C . ASN A 1 72 ? 11.399 -3.916 0.277 1.00 86.75 72 ASN A C 1
ATOM 593 O O . ASN A 1 72 ? 10.465 -4.663 -0.027 1.00 86.75 72 ASN A O 1
ATOM 597 N N . VAL A 1 73 ? 11.396 -2.614 0.006 1.00 89.19 73 VAL A N 1
ATOM 598 C CA . VAL A 1 73 ? 10.406 -1.990 -0.872 1.00 89.19 73 VAL A CA 1
ATOM 599 C C . VAL A 1 73 ? 10.986 -1.928 -2.274 1.00 89.19 73 VAL A C 1
ATOM 601 O O . VAL A 1 73 ? 11.984 -1.241 -2.502 1.00 89.19 73 VAL A O 1
ATOM 604 N N . TYR A 1 74 ? 10.351 -2.630 -3.201 1.00 92.75 74 TYR A N 1
ATOM 605 C CA . TYR A 1 74 ? 10.670 -2.597 -4.619 1.00 92.75 74 TYR A CA 1
ATOM 606 C C . TYR A 1 74 ? 9.622 -1.801 -5.377 1.00 92.75 74 TYR A C 1
ATOM 608 O O . TYR A 1 74 ? 8.434 -1.856 -5.059 1.00 92.75 74 TYR A O 1
ATOM 616 N N . VAL A 1 75 ? 10.067 -1.110 -6.417 1.00 93.81 75 VAL A N 1
ATOM 617 C CA . VAL A 1 75 ? 9.192 -0.417 -7.358 1.00 93.81 75 VAL A CA 1
ATOM 618 C C . VAL A 1 75 ? 9.423 -1.009 -8.734 1.00 93.81 75 VAL A C 1
ATOM 620 O O . VAL A 1 75 ? 10.557 -1.070 -9.204 1.00 93.81 75 VAL A O 1
ATOM 623 N N . VAL A 1 76 ? 8.340 -1.464 -9.359 1.00 94.44 76 VAL A N 1
ATOM 624 C CA . VAL A 1 76 ? 8.340 -2.114 -10.669 1.00 94.44 76 VAL A CA 1
ATOM 625 C C . VAL A 1 76 ? 7.431 -1.331 -11.610 1.00 94.44 76 VAL A C 1
ATOM 627 O O . VAL A 1 76 ? 6.272 -1.088 -11.294 1.00 94.44 76 VAL A O 1
ATOM 630 N N . ALA A 1 77 ? 7.930 -0.959 -12.779 1.00 93.19 77 ALA A N 1
ATOM 631 C CA . ALA A 1 77 ? 7.169 -0.357 -13.869 1.00 93.19 77 ALA A CA 1
ATOM 632 C C . ALA A 1 77 ? 7.770 -0.782 -15.220 1.00 93.19 77 ALA A C 1
ATOM 634 O O . ALA A 1 77 ? 8.772 -1.495 -15.260 1.00 93.19 77 ALA A O 1
ATOM 635 N N . SER A 1 78 ? 7.184 -0.341 -16.338 1.00 88.62 78 SER A N 1
ATOM 636 C CA . SER A 1 78 ? 7.539 -0.822 -17.685 1.00 88.62 78 SER A CA 1
ATOM 637 C C . SER A 1 78 ? 9.038 -0.782 -18.008 1.00 88.62 78 SER A C 1
ATOM 639 O O . SER A 1 78 ? 9.533 -1.687 -18.668 1.00 88.62 78 SER A O 1
ATOM 641 N N . ASN A 1 79 ? 9.758 0.242 -17.537 1.00 86.00 79 ASN A N 1
ATOM 642 C CA . ASN A 1 79 ? 11.202 0.405 -17.758 1.00 86.00 79 ASN A CA 1
ATOM 643 C C . ASN A 1 79 ? 11.974 0.633 -16.450 1.00 86.00 79 ASN A C 1
ATOM 645 O O . ASN A 1 79 ? 13.032 1.259 -16.456 1.00 86.00 79 ASN A O 1
ATOM 649 N N . LEU A 1 80 ? 11.423 0.187 -15.322 1.00 89.81 80 LEU A N 1
ATOM 650 C CA . LEU A 1 80 ? 11.999 0.421 -14.004 1.00 89.81 80 LEU A CA 1
ATOM 651 C C . LEU A 1 80 ? 11.814 -0.823 -13.143 1.00 89.81 80 LEU A C 1
ATOM 653 O O . LEU A 1 80 ? 10.692 -1.283 -12.953 1.00 89.81 80 LEU A O 1
ATOM 657 N N . CYS A 1 81 ? 12.899 -1.335 -12.577 1.00 94.12 81 CYS A N 1
ATOM 658 C CA . CYS A 1 81 ? 12.819 -2.155 -11.381 1.00 94.12 81 CYS A CA 1
ATOM 659 C C . CYS A 1 81 ? 13.950 -1.770 -10.447 1.00 94.12 81 CYS A C 1
ATOM 661 O O . CYS A 1 81 ? 15.109 -1.750 -10.853 1.00 94.12 81 CYS A O 1
ATOM 663 N N . CYS A 1 82 ? 13.617 -1.411 -9.216 1.00 93.12 82 CYS A N 1
ATOM 664 C CA . CYS A 1 82 ? 14.598 -0.874 -8.288 1.00 93.12 82 CYS A CA 1
ATOM 665 C C . CYS A 1 82 ? 14.179 -1.077 -6.834 1.00 93.12 82 CYS A C 1
ATOM 667 O O . CYS A 1 82 ? 13.012 -1.339 -6.534 1.00 93.12 82 CYS A O 1
ATOM 669 N N . ILE A 1 83 ? 15.146 -0.931 -5.932 1.00 92.75 83 ILE A N 1
ATOM 670 C CA . ILE A 1 83 ? 14.950 -0.931 -4.484 1.00 92.75 83 ILE A CA 1
ATOM 671 C C . ILE A 1 83 ? 14.733 0.511 -4.025 1.00 92.75 83 ILE A C 1
ATOM 673 O O . ILE A 1 83 ? 15.655 1.325 -4.051 1.00 92.75 83 ILE A O 1
ATOM 677 N N . ALA A 1 84 ? 13.523 0.829 -3.578 1.00 89.12 84 ALA A N 1
ATOM 678 C CA . ALA A 1 84 ? 13.194 2.135 -3.018 1.00 89.12 84 ALA A CA 1
ATOM 679 C C . ALA A 1 84 ? 13.690 2.268 -1.574 1.00 89.12 84 ALA A C 1
ATOM 681 O O . ALA A 1 84 ? 14.298 3.272 -1.210 1.00 89.12 84 ALA A O 1
ATOM 682 N N . LEU A 1 85 ? 13.444 1.244 -0.749 1.00 86.19 85 LEU A N 1
ATOM 683 C CA . LEU A 1 85 ? 13.831 1.231 0.663 1.00 86.19 85 LEU A CA 1
ATOM 684 C C . LEU A 1 85 ? 14.323 -0.165 1.069 1.00 86.19 85 LEU A C 1
ATOM 686 O O . LEU A 1 85 ? 13.505 -1.083 1.193 1.00 86.19 85 LEU A O 1
ATOM 690 N N . PRO A 1 86 ? 15.635 -0.355 1.289 1.00 84.31 86 PRO A N 1
ATOM 691 C CA . PRO A 1 86 ? 16.153 -1.626 1.768 1.00 84.31 86 PRO A CA 1
ATOM 692 C C . PRO A 1 86 ? 15.789 -1.858 3.243 1.00 84.31 86 PRO A C 1
ATOM 694 O O . PRO A 1 86 ? 15.819 -0.928 4.050 1.00 84.31 86 PRO A O 1
ATOM 697 N N . GLY A 1 87 ? 15.473 -3.101 3.614 1.00 77.19 87 GLY A N 1
ATOM 698 C CA . GLY A 1 87 ? 15.193 -3.499 4.999 1.00 77.19 87 GLY A CA 1
ATOM 699 C C . GLY A 1 87 ? 13.885 -2.956 5.582 1.00 77.19 87 GLY A C 1
ATOM 700 O O . GLY A 1 87 ? 13.707 -2.994 6.802 1.00 77.19 87 GLY A O 1
ATOM 701 N N . ASN A 1 88 ? 12.994 -2.423 4.744 1.00 72.44 88 ASN A N 1
ATOM 702 C CA . ASN A 1 88 ? 11.679 -1.962 5.164 1.00 72.44 88 ASN A CA 1
ATOM 703 C C . ASN A 1 88 ? 10.640 -3.059 4.900 1.00 72.44 88 ASN A C 1
ATOM 705 O O . ASN A 1 88 ? 10.470 -3.510 3.766 1.00 72.44 88 ASN A O 1
ATOM 709 N N . PHE A 1 89 ? 9.983 -3.492 5.972 1.00 70.25 89 PHE A N 1
ATOM 710 C CA . PHE A 1 89 ? 9.023 -4.589 5.962 1.00 70.25 89 PHE A CA 1
ATOM 711 C C . PHE A 1 89 ? 7.597 -4.054 5.965 1.00 70.25 89 PHE A C 1
ATOM 713 O O . PHE A 1 89 ? 7.332 -2.975 6.497 1.00 70.25 89 PHE A O 1
ATOM 720 N N . GLY A 1 90 ? 6.664 -4.851 5.446 1.00 71.00 90 GLY A N 1
ATOM 721 C CA . GLY A 1 90 ? 5.247 -4.544 5.580 1.00 71.00 90 GLY A CA 1
ATOM 722 C C . GLY A 1 90 ? 4.822 -4.489 7.048 1.00 71.00 90 GLY A C 1
ATOM 723 O O . GLY A 1 90 ? 5.460 -5.073 7.934 1.00 71.00 90 GLY A O 1
ATOM 724 N N . VAL A 1 91 ? 3.720 -3.790 7.311 1.00 74.25 91 VAL A N 1
ATOM 725 C CA . VAL A 1 91 ? 3.226 -3.559 8.678 1.00 74.25 91 VAL A CA 1
ATOM 726 C C . VAL A 1 91 ? 3.004 -4.897 9.407 1.00 74.25 91 VAL A C 1
ATOM 728 O O . VAL A 1 91 ? 2.339 -5.791 8.869 1.00 74.25 91 VAL A O 1
ATOM 731 N N . PRO A 1 92 ? 3.541 -5.076 10.630 1.00 74.19 92 PRO A N 1
ATOM 732 C CA . PRO A 1 92 ? 3.400 -6.324 11.373 1.00 74.19 92 PRO A CA 1
ATOM 733 C C . PRO A 1 92 ? 1.944 -6.582 11.779 1.00 74.19 92 PRO A C 1
ATOM 735 O O . PRO A 1 92 ? 1.133 -5.668 11.915 1.00 74.19 92 PRO A O 1
ATOM 738 N N . ARG A 1 93 ? 1.600 -7.854 12.016 1.00 75.19 93 ARG A N 1
ATOM 739 C CA . ARG A 1 93 ? 0.227 -8.260 12.371 1.00 75.19 93 ARG A CA 1
ATOM 740 C C . ARG A 1 93 ? -0.284 -7.582 13.645 1.00 75.19 93 ARG A C 1
ATOM 742 O O . ARG A 1 93 ? -1.463 -7.270 13.740 1.00 75.19 93 ARG A O 1
ATOM 749 N N . ASP A 1 94 ? 0.589 -7.376 14.623 1.00 74.88 94 ASP A N 1
ATOM 750 C CA . ASP A 1 94 ? 0.271 -6.808 15.932 1.00 74.88 94 ASP A CA 1
ATOM 751 C C . ASP A 1 94 ? 0.636 -5.322 16.051 1.00 74.88 94 ASP A C 1
ATOM 753 O O . ASP A 1 94 ? 0.916 -4.835 17.146 1.00 74.88 94 ASP A O 1
ATOM 757 N N . TRP A 1 95 ? 0.607 -4.594 14.932 1.00 78.06 95 TRP A N 1
ATOM 758 C CA . TRP A 1 95 ? 0.992 -3.185 14.849 1.00 78.06 95 TRP A CA 1
ATOM 759 C C . TRP A 1 95 ? 0.288 -2.253 15.841 1.00 78.06 95 TRP A C 1
ATOM 761 O O . TRP A 1 95 ? 0.891 -1.282 16.301 1.00 78.06 95 TRP A O 1
ATOM 771 N N . LEU A 1 96 ? -0.945 -2.584 16.237 1.00 79.62 96 LEU A N 1
ATOM 772 C CA . LEU A 1 96 ? -1.696 -1.839 17.249 1.00 79.62 96 LEU A CA 1
ATOM 773 C C . LEU A 1 96 ? -0.977 -1.772 18.606 1.00 79.62 96 LEU A C 1
ATOM 775 O O . LEU A 1 96 ? -1.172 -0.812 19.343 1.00 79.62 96 LEU A O 1
ATOM 779 N N . LYS A 1 97 ? -0.100 -2.732 18.943 1.00 82.56 97 LYS A N 1
ATOM 780 C CA . LYS A 1 97 ? 0.636 -2.727 20.224 1.00 82.56 97 LYS A CA 1
ATOM 781 C C . LYS A 1 97 ? 1.539 -1.507 20.407 1.00 82.56 97 LYS A C 1
ATOM 783 O O . LYS A 1 97 ? 1.838 -1.147 21.542 1.00 82.56 97 LYS A O 1
ATOM 788 N N . SER A 1 98 ? 2.007 -0.917 19.312 1.00 79.38 98 SER A N 1
ATOM 789 C CA . SER A 1 98 ? 2.870 0.269 19.308 1.00 79.38 98 SER A CA 1
ATOM 790 C C . SER A 1 98 ? 2.166 1.523 18.785 1.00 79.38 98 SER A C 1
ATOM 792 O O . SER A 1 98 ? 2.824 2.544 18.593 1.00 79.38 98 SER A O 1
ATOM 794 N N . ALA A 1 99 ? 0.859 1.453 18.528 1.00 86.56 99 ALA A N 1
ATOM 795 C CA . ALA A 1 99 ? 0.085 2.559 17.985 1.00 86.56 99 ALA A CA 1
ATOM 796 C C . ALA A 1 99 ? -0.490 3.454 19.093 1.00 86.56 99 ALA A C 1
ATOM 798 O O . ALA A 1 99 ? -0.820 2.997 20.187 1.00 86.56 99 ALA A O 1
ATOM 799 N N . THR A 1 100 ? -0.640 4.741 18.790 1.00 90.94 100 THR A N 1
ATOM 800 C CA . THR A 1 100 ? -1.330 5.715 19.644 1.00 90.94 100 THR A CA 1
ATOM 801 C C . THR A 1 100 ? -2.759 5.879 19.150 1.00 90.94 100 THR A C 1
ATOM 803 O O . THR A 1 100 ? -2.952 6.235 17.992 1.00 90.94 100 THR A O 1
ATOM 806 N N . TRP A 1 101 ? -3.754 5.642 20.005 1.00 91.31 101 TRP A N 1
ATOM 807 C CA . TRP A 1 101 ? -5.147 5.958 19.680 1.00 91.31 101 TRP A CA 1
ATOM 808 C C . TRP A 1 101 ? -5.361 7.470 19.720 1.00 91.31 101 TRP A C 1
ATOM 810 O O . TRP A 1 101 ? -4.999 8.121 20.703 1.00 91.31 101 TRP A O 1
ATOM 820 N N . LEU A 1 102 ? -5.947 8.018 18.661 1.00 91.00 102 LEU A N 1
ATOM 821 C CA . LEU A 1 102 ? -6.204 9.448 18.499 1.00 91.00 102 LEU A CA 1
ATOM 822 C C . LEU A 1 102 ? -7.685 9.808 18.651 1.00 91.00 102 LEU A C 1
ATOM 824 O O . LEU A 1 102 ? -8.001 10.972 18.893 1.00 91.00 102 LEU A O 1
ATOM 828 N N . GLY A 1 103 ? -8.587 8.831 18.554 1.00 91.88 103 GLY A N 1
ATOM 829 C CA . GLY A 1 103 ? -10.021 9.044 18.712 1.00 91.88 103 GLY A CA 1
ATOM 830 C C . GLY A 1 103 ? -10.854 8.249 17.715 1.00 91.88 103 GLY A C 1
ATOM 831 O O . GLY A 1 103 ? -10.364 7.331 17.063 1.00 91.88 103 GLY A O 1
ATOM 832 N N . ILE A 1 104 ? -12.120 8.645 17.591 1.00 92.00 104 ILE A N 1
ATOM 833 C CA . ILE A 1 104 ? -13.059 8.127 16.591 1.00 92.00 104 ILE A CA 1
ATOM 834 C C . ILE A 1 104 ? -13.316 9.222 15.561 1.00 92.00 104 ILE A C 1
ATOM 836 O O . ILE A 1 104 ? -13.619 10.359 15.928 1.00 92.00 104 ILE A O 1
ATOM 840 N N . GLU A 1 105 ? -13.267 8.866 14.282 1.00 91.19 105 GLU A N 1
ATOM 841 C CA . GLU A 1 105 ? -13.588 9.756 13.165 1.00 91.19 105 GLU A CA 1
ATOM 842 C C . GLU A 1 105 ? -14.616 9.127 12.227 1.00 91.19 105 GLU A C 1
ATOM 844 O O . GLU A 1 105 ? -14.789 7.910 12.200 1.00 91.19 105 GLU A O 1
ATOM 849 N N . GLN A 1 106 ? -15.308 9.960 11.444 1.00 89.88 106 GLN A N 1
ATOM 850 C CA . GLN A 1 106 ? -16.245 9.481 10.433 1.00 89.88 106 GLN A CA 1
ATOM 851 C C . GLN A 1 106 ? -15.584 9.466 9.049 1.00 89.88 106 GLN A C 1
ATOM 853 O O . GLN A 1 106 ? -15.367 10.518 8.450 1.00 89.88 106 GLN A O 1
ATOM 858 N N . ILE A 1 107 ? -15.323 8.274 8.510 1.00 87.19 107 ILE A N 1
ATOM 859 C CA . ILE A 1 107 ? -14.755 8.063 7.172 1.00 87.19 107 ILE A CA 1
ATOM 860 C C . ILE A 1 107 ? -15.763 7.277 6.327 1.00 87.19 107 ILE A C 1
ATOM 862 O O . ILE A 1 107 ? -16.310 6.271 6.771 1.00 87.19 107 ILE A O 1
ATOM 866 N N . HIS A 1 108 ? -16.078 7.770 5.125 1.00 84.50 108 HIS A N 1
ATOM 867 C CA . HIS A 1 108 ? -17.099 7.189 4.230 1.00 84.50 108 HIS A CA 1
ATOM 868 C C . HIS A 1 108 ? -18.455 6.907 4.913 1.00 84.50 108 HIS A C 1
ATOM 870 O O . HIS A 1 108 ? -19.138 5.931 4.607 1.00 84.50 108 HIS A O 1
ATOM 876 N N . GLY A 1 109 ? -18.848 7.760 5.867 1.00 85.81 109 GLY A N 1
ATOM 877 C CA . GLY A 1 109 ? -20.096 7.617 6.623 1.00 85.81 109 GLY A CA 1
ATOM 878 C C . GLY A 1 109 ? -20.057 6.588 7.761 1.00 85.81 109 GLY A C 1
ATOM 879 O O . GLY A 1 109 ? -21.077 6.395 8.421 1.00 85.81 109 GLY A O 1
ATOM 880 N N . ARG A 1 110 ? -18.908 5.958 8.031 1.00 84.19 110 ARG A N 1
ATOM 881 C CA . ARG A 1 110 ? -18.704 4.997 9.126 1.00 84.19 110 ARG A CA 1
ATOM 882 C C . ARG A 1 110 ? -17.844 5.610 10.223 1.00 84.19 110 ARG A C 1
ATOM 884 O O . ARG A 1 110 ? -16.889 6.316 9.918 1.00 84.19 110 ARG A O 1
ATOM 891 N N . ASN A 1 111 ? -18.164 5.317 11.479 1.00 88.69 111 ASN A N 1
ATOM 892 C CA . ASN A 1 111 ? -17.291 5.655 12.601 1.00 88.69 111 ASN A CA 1
ATOM 893 C C . ASN A 1 111 ? -16.167 4.622 12.684 1.00 88.69 111 ASN A C 1
ATOM 895 O O . ASN A 1 111 ? -16.446 3.426 12.745 1.00 88.69 111 ASN A O 1
ATOM 899 N N . VAL A 1 112 ? -14.925 5.088 12.686 1.00 87.94 112 VAL A N 1
ATOM 900 C CA . VAL A 1 112 ? -13.714 4.261 12.691 1.00 87.94 112 VAL A CA 1
ATOM 901 C C . VAL A 1 112 ? -12.743 4.780 13.739 1.00 87.94 112 VAL A C 1
ATOM 903 O O . VAL A 1 112 ? -12.716 5.982 14.014 1.00 87.94 112 VAL A O 1
ATOM 906 N N . ASP A 1 113 ? -11.939 3.888 14.311 1.00 90.25 113 ASP A N 1
ATOM 907 C CA . ASP A 1 113 ? -10.871 4.313 15.208 1.00 90.25 113 ASP A CA 1
ATOM 908 C C . ASP A 1 113 ? -9.695 4.860 14.406 1.00 90.25 113 ASP A C 1
ATOM 910 O O . ASP A 1 113 ? -9.263 4.261 13.417 1.00 90.25 113 ASP A O 1
ATOM 914 N N . HIS A 1 114 ? -9.170 5.990 14.868 1.00 90.19 114 HIS A N 1
ATOM 915 C CA . HIS A 1 114 ? -8.010 6.662 14.312 1.00 90.19 114 HIS A CA 1
ATOM 916 C C . HIS A 1 114 ? -6.780 6.373 15.182 1.00 90.19 114 HIS A C 1
ATOM 918 O O . HIS A 1 114 ? -6.783 6.589 16.397 1.00 90.19 114 HIS A O 1
ATOM 924 N N . TRP A 1 115 ? -5.717 5.884 14.549 1.00 88.69 115 TRP A N 1
ATOM 925 C CA . TRP A 1 115 ? -4.464 5.479 15.171 1.00 88.69 115 TRP A CA 1
ATOM 926 C C . TRP A 1 115 ? -3.263 6.131 14.489 1.00 88.69 115 TRP A C 1
ATOM 928 O O . TRP A 1 115 ? -3.258 6.319 13.276 1.00 88.69 115 TRP A O 1
ATOM 938 N N . TYR A 1 116 ? -2.199 6.369 15.252 1.00 86.50 116 TYR A N 1
ATOM 939 C CA . TYR A 1 116 ? -0.905 6.820 14.741 1.00 86.50 116 TYR A CA 1
ATOM 940 C C . TYR A 1 116 ? 0.213 5.836 15.092 1.00 86.50 116 TYR A C 1
ATOM 942 O O . TYR A 1 116 ? 0.392 5.488 16.262 1.00 86.50 116 TYR A O 1
ATOM 950 N N . ALA A 1 117 ? 0.981 5.397 14.093 1.00 82.44 117 ALA A N 1
ATOM 951 C CA . ALA A 1 117 ? 2.134 4.511 14.273 1.00 82.44 117 ALA A CA 1
ATOM 952 C C . ALA A 1 117 ? 3.173 4.700 13.156 1.00 82.44 117 ALA A C 1
ATOM 954 O O . ALA A 1 117 ? 2.818 4.848 11.992 1.00 82.44 117 ALA A O 1
ATOM 955 N N . TRP A 1 118 ? 4.466 4.657 13.498 1.00 78.12 118 TRP A N 1
ATOM 956 C CA . TRP A 1 118 ? 5.591 4.780 12.549 1.00 78.12 118 TRP A CA 1
ATOM 957 C C . TRP A 1 118 ? 5.470 5.943 11.559 1.00 78.12 118 TRP A C 1
ATOM 959 O O . TRP A 1 118 ? 5.739 5.761 10.380 1.00 78.12 118 TRP A O 1
ATOM 969 N N . GLU A 1 119 ? 5.047 7.120 12.020 1.00 78.81 119 GLU A N 1
ATOM 970 C CA . GLU A 1 119 ? 4.844 8.309 11.170 1.00 78.81 119 GLU A CA 1
ATOM 971 C C . GLU A 1 119 ? 3.650 8.239 10.209 1.00 78.81 119 GLU A C 1
ATOM 973 O O . GLU A 1 119 ? 3.502 9.111 9.360 1.00 78.81 119 GLU A O 1
ATOM 978 N N . HIS A 1 120 ? 2.764 7.259 10.381 1.00 80.31 120 HIS A N 1
ATOM 979 C CA . HIS A 1 120 ? 1.561 7.071 9.578 1.00 80.31 120 HIS A CA 1
ATOM 980 C C . HIS A 1 120 ? 0.293 7.201 10.421 1.00 80.31 120 HIS A C 1
ATOM 982 O O . HIS A 1 120 ? 0.278 6.835 11.601 1.00 80.31 120 HIS A O 1
ATOM 988 N N . GLU A 1 121 ? -0.784 7.642 9.775 1.00 86.06 121 GLU A N 1
ATOM 989 C CA . GLU A 1 121 ? -2.143 7.601 10.319 1.00 86.06 121 GLU A CA 1
ATOM 990 C C . GLU A 1 121 ? -2.921 6.429 9.708 1.00 86.06 121 GLU A C 1
ATOM 992 O O . GLU A 1 121 ? -2.839 6.155 8.504 1.00 86.06 121 GLU A O 1
ATOM 997 N N . TYR A 1 122 ? -3.686 5.740 10.547 1.00 86.06 122 TYR A N 1
ATOM 998 C CA . TYR A 1 122 ? -4.491 4.582 10.186 1.00 86.06 122 TYR A CA 1
ATOM 999 C C . TYR A 1 122 ? -5.909 4.767 10.714 1.00 86.06 122 TYR A C 1
ATOM 1001 O O . TYR A 1 122 ? -6.103 5.021 11.900 1.00 86.06 122 TYR A O 1
ATOM 1009 N N . TRP A 1 123 ? -6.898 4.563 9.851 1.00 87.75 123 TRP A N 1
ATOM 1010 C CA . TRP A 1 123 ? -8.304 4.510 10.230 1.00 87.75 123 TRP A CA 1
ATOM 1011 C C . TRP A 1 123 ? -8.801 3.092 9.993 1.00 87.75 123 TRP A C 1
ATOM 1013 O O . TRP A 1 123 ? -8.795 2.623 8.852 1.00 87.75 123 TRP A O 1
ATOM 1023 N N . SER A 1 124 ? -9.207 2.393 11.048 1.00 80.38 124 SER A N 1
ATOM 1024 C CA . SER A 1 124 ? -9.561 0.972 10.968 1.00 80.38 124 SER A CA 1
ATOM 1025 C C . SER A 1 124 ? -10.779 0.618 11.810 1.00 80.38 124 SER A C 1
ATOM 1027 O O . SER A 1 124 ? -11.019 1.205 12.865 1.00 80.38 124 SER A O 1
ATOM 1029 N N . GLU A 1 125 ? -11.509 -0.403 11.365 1.00 71.50 125 GLU A N 1
ATOM 1030 C CA . GLU A 1 125 ? -12.468 -1.133 12.195 1.00 71.50 125 GLU A CA 1
ATOM 1031 C C . GLU A 1 125 ? -11.664 -2.135 13.066 1.00 71.50 125 GLU A C 1
ATOM 1033 O O . GLU A 1 125 ? -10.746 -2.788 12.574 1.00 71.50 125 GLU A O 1
ATOM 1038 N N . VAL A 1 126 ? -11.929 -2.199 14.374 1.00 54.41 126 VAL A N 1
ATOM 1039 C CA . VAL A 1 126 ? -11.000 -2.673 15.436 1.00 54.41 126 VAL A CA 1
ATOM 1040 C C . VAL A 1 126 ? -10.541 -4.144 15.354 1.00 54.41 126 VAL A C 1
ATOM 1042 O O . VAL A 1 126 ? -9.573 -4.508 16.018 1.00 54.41 126 VAL A O 1
ATOM 1045 N N . ASP A 1 127 ? -11.159 -4.999 14.539 1.00 50.78 127 ASP A N 1
ATOM 1046 C CA . ASP A 1 127 ? -11.179 -6.441 14.843 1.00 50.78 127 ASP A CA 1
ATOM 1047 C C . ASP A 1 127 ? -10.318 -7.400 14.001 1.00 50.78 127 ASP A C 1
ATOM 1049 O O . ASP A 1 127 ? -10.242 -8.574 14.348 1.00 50.78 127 ASP A O 1
ATOM 1053 N N . GLU A 1 128 ? -9.605 -6.995 12.953 1.00 51.19 128 GLU A N 1
ATOM 1054 C CA . GLU A 1 128 ? -8.822 -7.953 12.141 1.00 51.19 128 GLU A CA 1
ATOM 1055 C C . GLU A 1 128 ? -7.582 -7.271 11.549 1.00 51.19 128 GLU A C 1
ATOM 1057 O O . GLU A 1 128 ? -7.579 -6.046 11.370 1.00 51.19 128 GLU A O 1
ATOM 1062 N N . PRO A 1 129 ? -6.493 -8.011 11.256 1.00 53.84 129 PRO A N 1
ATOM 1063 C CA . PRO A 1 129 ? -5.239 -7.392 10.889 1.00 53.84 129 PRO A CA 1
ATOM 1064 C C . PRO A 1 129 ? -5.388 -6.765 9.499 1.00 53.84 129 PRO A C 1
ATOM 1066 O O . PRO A 1 129 ? -5.283 -7.432 8.474 1.00 53.84 129 PRO A O 1
ATOM 1069 N N . ARG A 1 130 ? -5.615 -5.447 9.518 1.00 60.56 130 ARG A N 1
ATOM 1070 C CA . ARG A 1 130 ? -5.680 -4.532 8.375 1.00 60.56 130 ARG A CA 1
ATOM 1071 C C . ARG A 1 130 ? -6.981 -4.514 7.562 1.00 60.56 130 ARG A C 1
ATOM 1073 O O . ARG A 1 130 ? -6.931 -4.247 6.370 1.00 60.56 130 ARG A O 1
ATOM 1080 N N . ASN A 1 131 ? -8.144 -4.585 8.217 1.00 64.69 131 ASN A N 1
ATOM 1081 C CA . ASN A 1 131 ? -9.371 -3.976 7.666 1.00 64.69 131 ASN A CA 1
ATOM 1082 C C . ASN A 1 131 ? -9.314 -2.442 7.809 1.00 64.69 131 ASN A C 1
ATOM 1084 O O . ASN A 1 131 ? -10.122 -1.809 8.492 1.00 64.69 131 ASN A O 1
ATOM 1088 N N . GLY A 1 132 ? -8.280 -1.843 7.215 1.00 75.06 132 GLY A N 1
ATOM 1089 C CA . GLY A 1 132 ? -8.144 -0.397 7.149 1.00 75.06 132 GLY A CA 1
ATOM 1090 C C . GLY A 1 132 ? -9.242 0.169 6.260 1.00 75.06 132 GLY A C 1
ATOM 1091 O O . GLY A 1 132 ? -9.508 -0.369 5.190 1.00 75.06 132 GLY A O 1
ATOM 1092 N N . VAL A 1 133 ? -9.867 1.249 6.704 1.00 82.38 133 VAL A N 1
ATOM 1093 C CA . VAL A 1 133 ? -10.769 2.071 5.892 1.00 82.38 133 VAL A CA 1
ATOM 1094 C C . VAL A 1 133 ? -9.962 3.155 5.187 1.00 82.38 133 VAL A C 1
ATOM 1096 O O . VAL A 1 133 ? -10.160 3.407 4.003 1.00 82.38 133 VAL A O 1
ATOM 1099 N N . ARG A 1 134 ? -8.987 3.743 5.889 1.00 85.38 134 ARG A N 1
ATOM 1100 C CA . ARG A 1 134 ? -8.058 4.717 5.319 1.00 85.38 134 ARG A CA 1
ATOM 1101 C C . ARG A 1 134 ? -6.654 4.536 5.878 1.00 85.38 134 ARG A C 1
ATOM 1103 O O . ARG A 1 134 ? -6.469 4.134 7.026 1.00 85.38 134 ARG A O 1
ATOM 1110 N N . TYR A 1 135 ? -5.669 4.875 5.062 1.00 85.94 135 TYR A N 1
ATOM 1111 C CA . TYR A 1 135 ? -4.261 4.966 5.430 1.00 85.94 135 TYR A CA 1
ATOM 1112 C C . TYR A 1 135 ? -3.667 6.282 4.920 1.00 85.94 135 TYR A C 1
ATOM 1114 O O . TYR A 1 135 ? -4.000 6.721 3.817 1.00 85.94 135 TYR A O 1
ATOM 1122 N N . SER A 1 136 ? -2.774 6.888 5.704 1.00 82.81 136 SER A N 1
ATOM 1123 C CA . SER A 1 136 ? -1.935 8.009 5.274 1.00 82.81 136 SER A CA 1
ATOM 1124 C C . SER A 1 136 ? -0.459 7.624 5.310 1.00 82.81 136 SER A C 1
ATOM 1126 O O . SER A 1 136 ? 0.018 7.136 6.334 1.00 82.81 136 SER A O 1
ATOM 1128 N N . GLY A 1 137 ? 0.256 7.893 4.210 1.00 71.31 137 GLY A N 1
ATOM 1129 C CA . GLY A 1 137 ? 1.707 7.693 4.067 1.00 71.31 137 GLY A CA 1
ATOM 1130 C C . GLY A 1 137 ? 2.541 8.522 5.059 1.00 71.31 137 GLY A C 1
ATOM 1131 O O . GLY A 1 137 ? 2.006 9.471 5.646 1.00 71.31 137 GLY A O 1
ATOM 1132 N N . PRO A 1 138 ? 3.835 8.195 5.254 1.00 59.69 138 PRO A N 1
ATOM 1133 C CA . PRO A 1 138 ? 4.663 8.867 6.236 1.00 59.69 138 PRO A CA 1
ATOM 1134 C C . PRO A 1 138 ? 5.042 10.266 5.754 1.00 59.69 138 PRO A C 1
ATOM 1136 O O . PRO A 1 138 ? 5.362 10.465 4.585 1.00 59.69 138 PRO A O 1
ATOM 1139 N N . ASN A 1 139 ? 5.058 11.204 6.701 1.00 49.38 139 ASN A N 1
ATOM 1140 C CA . ASN A 1 139 ? 5.325 12.638 6.562 1.00 49.38 139 ASN A CA 1
ATOM 1141 C C . ASN A 1 139 ? 4.170 13.496 6.014 1.00 49.38 139 ASN A C 1
ATOM 1143 O O . ASN A 1 139 ? 3.914 13.605 4.822 1.00 49.38 139 ASN A O 1
ATOM 1147 N N . PHE A 1 140 ? 3.606 14.306 6.916 1.00 48.25 140 PHE A N 1
ATOM 1148 C CA . PHE A 1 140 ? 2.834 15.533 6.649 1.00 48.25 140 PHE A CA 1
ATOM 1149 C C . PHE A 1 140 ? 3.630 16.628 5.904 1.00 48.25 140 PHE A C 1
ATOM 1151 O O . PHE A 1 140 ? 3.244 17.798 5.900 1.00 48.25 140 PHE A O 1
ATOM 1158 N N . LYS A 1 141 ? 4.768 16.270 5.307 1.00 43.44 141 LYS A N 1
ATOM 1159 C CA . LYS A 1 141 ? 5.544 17.094 4.393 1.00 43.44 141 LYS A CA 1
ATOM 1160 C C . LYS A 1 141 ? 5.435 16.420 3.040 1.00 43.44 141 LYS A C 1
ATOM 1162 O O . LYS A 1 141 ? 5.742 15.241 2.924 1.00 43.44 141 LYS A O 1
ATOM 1167 N N . THR A 1 142 ? 4.928 17.179 2.080 1.00 49.69 142 THR A N 1
ATOM 1168 C CA . THR A 1 142 ? 4.755 16.811 0.679 1.00 49.69 142 THR A CA 1
ATOM 1169 C C . THR A 1 142 ? 5.864 15.877 0.180 1.00 49.69 142 THR A C 1
ATOM 1171 O O . THR A 1 142 ? 7.038 16.147 0.447 1.00 49.69 142 THR A O 1
ATOM 1174 N N . PRO A 1 143 ? 5.514 14.812 -0.560 1.00 55.38 143 PRO A N 1
ATOM 1175 C CA . PRO A 1 143 ? 4.168 14.438 -1.007 1.00 55.38 143 PRO A CA 1
ATOM 1176 C C . PRO A 1 143 ? 3.335 13.695 0.062 1.00 55.38 143 PRO A C 1
ATOM 1178 O O . PRO A 1 143 ? 3.712 12.624 0.529 1.00 55.38 143 PRO A O 1
ATOM 1181 N N . ARG A 1 144 ? 2.160 14.242 0.425 1.00 75.94 144 ARG A N 1
ATOM 1182 C CA . ARG A 1 144 ? 1.168 13.546 1.271 1.00 75.94 144 ARG A CA 1
ATOM 1183 C C . ARG A 1 144 ? 0.496 12.449 0.440 1.00 75.94 144 ARG A C 1
ATOM 1185 O O . ARG A 1 144 ? 0.323 12.606 -0.766 1.00 75.94 144 ARG A O 1
ATOM 1192 N N . GLN A 1 145 ? 0.061 11.366 1.071 1.00 81.25 145 GLN A N 1
ATOM 1193 C CA . GLN A 1 145 ? -0.741 10.338 0.412 1.00 81.25 145 GLN A CA 1
ATOM 1194 C C . GLN A 1 145 ? -1.885 9.918 1.317 1.00 81.25 145 GLN A C 1
ATOM 1196 O O . GLN A 1 145 ? -1.662 9.655 2.494 1.00 81.25 145 GLN A O 1
ATOM 1201 N N . PHE A 1 146 ? -3.071 9.772 0.737 1.00 88.56 146 PHE A N 1
ATOM 1202 C CA . PHE A 1 146 ? -4.181 9.050 1.341 1.00 88.56 146 PHE A CA 1
ATOM 1203 C C . PHE A 1 146 ? -4.568 7.863 0.477 1.00 88.56 146 PHE A C 1
ATOM 1205 O O . PHE A 1 146 ? -4.609 7.962 -0.747 1.00 88.56 146 PHE A O 1
ATOM 1212 N N . THR A 1 147 ? -4.871 6.750 1.127 1.00 89.56 147 THR A N 1
ATOM 1213 C CA . THR A 1 147 ? -5.435 5.565 0.493 1.00 89.56 147 THR A CA 1
ATOM 1214 C C . THR A 1 147 ? -6.750 5.250 1.176 1.00 89.56 147 THR A C 1
ATOM 1216 O O . THR A 1 147 ? -6.760 4.940 2.364 1.00 89.56 147 THR A O 1
ATOM 1219 N N . ASP A 1 148 ? -7.835 5.363 0.423 1.00 91.44 148 ASP A N 1
ATOM 1220 C CA . ASP A 1 148 ? -9.193 5.020 0.825 1.00 91.44 148 ASP A CA 1
ATOM 1221 C C . ASP A 1 148 ? -9.523 3.635 0.287 1.00 91.44 148 ASP A C 1
ATOM 1223 O O . ASP A 1 148 ? -9.651 3.454 -0.927 1.00 91.44 148 ASP A O 1
ATOM 1227 N N . TYR A 1 149 ? -9.602 2.657 1.184 1.00 90.88 149 TYR A N 1
ATOM 1228 C CA . TYR A 1 149 ? -9.845 1.269 0.820 1.00 90.88 149 TYR A CA 1
ATOM 1229 C C . TYR A 1 149 ? -11.339 1.008 0.644 1.00 90.88 149 TYR A C 1
ATOM 1231 O O . TYR A 1 149 ? -12.172 1.453 1.438 1.00 90.88 149 TYR A O 1
ATOM 1239 N N . ASP A 1 150 ? -11.666 0.216 -0.371 1.00 90.31 150 ASP A N 1
ATOM 1240 C CA . ASP A 1 150 ? -12.982 -0.386 -0.509 1.00 90.31 150 ASP A CA 1
ATOM 1241 C C . ASP A 1 150 ? -13.109 -1.600 0.437 1.00 90.31 150 ASP A C 1
ATOM 1243 O O . ASP A 1 150 ? -12.327 -1.802 1.372 1.00 90.31 150 ASP A O 1
ATOM 1247 N N . ALA A 1 151 ? -14.122 -2.436 0.209 1.00 86.50 151 ALA A N 1
ATOM 1248 C CA . ALA A 1 151 ? -14.327 -3.645 0.990 1.00 86.50 151 ALA A CA 1
ATOM 1249 C C . ALA A 1 151 ? -13.203 -4.671 0.767 1.00 86.50 151 ALA A C 1
ATOM 1251 O O . ALA A 1 151 ? -12.841 -4.995 -0.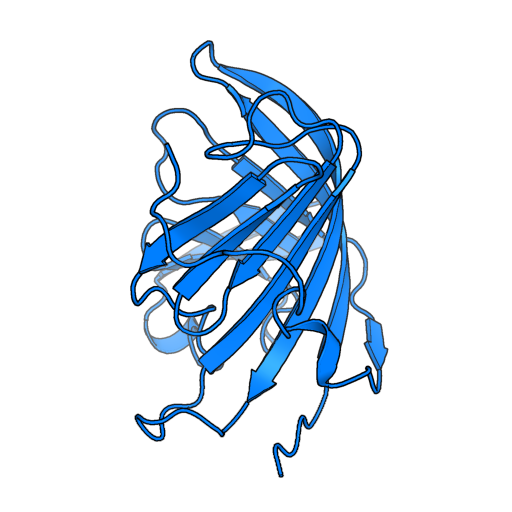363 1.00 86.50 151 ALA A O 1
ATOM 1252 N N . TRP A 1 152 ? -12.709 -5.224 1.871 1.00 85.25 152 TRP A N 1
ATOM 1253 C CA . TRP A 1 152 ? -11.693 -6.265 1.872 1.00 85.25 152 TRP A CA 1
ATOM 1254 C C . T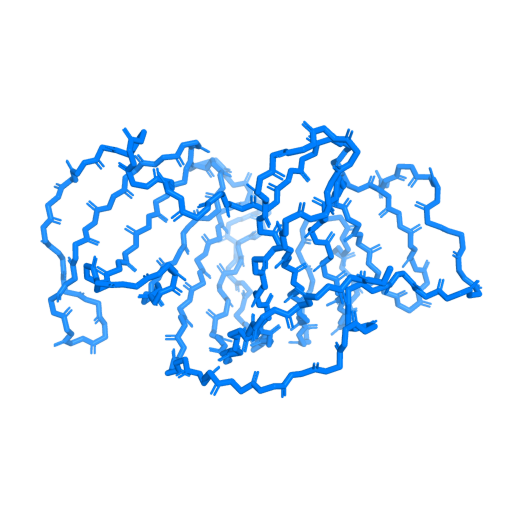RP A 1 152 ? -12.280 -7.636 1.542 1.00 85.25 152 TRP A C 1
ATOM 1256 O O . TRP A 1 152 ? -13.253 -8.085 2.149 1.00 85.25 152 TRP A O 1
ATOM 1266 N N . GLU A 1 153 ? -11.635 -8.330 0.614 1.00 85.94 153 GLU A N 1
ATOM 1267 C CA . GLU A 1 153 ? -11.911 -9.710 0.246 1.00 85.94 153 GLU A CA 1
ATOM 1268 C C . GLU A 1 153 ? -10.830 -10.621 0.837 1.00 85.94 153 GLU A C 1
ATOM 1270 O O . GLU A 1 153 ? -9.635 -10.437 0.592 1.00 85.94 153 GLU A O 1
ATOM 1275 N N . VAL A 1 154 ? -11.244 -11.638 1.595 1.00 83.38 154 VAL A N 1
ATOM 1276 C CA . VAL A 1 154 ? -10.338 -12.666 2.127 1.00 83.38 154 VAL A CA 1
ATOM 1277 C C . VAL A 1 154 ? -10.488 -13.926 1.290 1.00 83.38 154 VAL A C 1
ATOM 1279 O O . VAL A 1 154 ? -11.534 -14.574 1.316 1.00 83.38 154 VAL A O 1
ATOM 1282 N N . ALA A 1 155 ? -9.442 -14.288 0.550 1.00 75.38 155 ALA A N 1
ATOM 1283 C CA . ALA A 1 155 ? -9.461 -15.466 -0.308 1.00 75.38 155 ALA A CA 1
ATOM 1284 C C . ALA A 1 155 ? -8.075 -16.126 -0.399 1.00 75.38 155 ALA A C 1
ATOM 1286 O O . ALA A 1 155 ? -7.052 -15.473 -0.173 1.00 75.38 155 ALA A O 1
ATOM 1287 N N . PRO A 1 156 ? -8.005 -17.423 -0.748 1.00 74.25 156 PRO A N 1
ATOM 1288 C CA . PRO A 1 156 ? -6.762 -18.017 -1.220 1.00 74.25 156 PRO A CA 1
ATOM 1289 C C . PRO A 1 156 ? -6.250 -17.242 -2.440 1.00 74.25 156 PRO A C 1
ATOM 1291 O O . PRO A 1 156 ? -7.017 -16.963 -3.359 1.00 74.25 156 PRO A O 1
ATOM 1294 N N . GLN A 1 157 ? -4.962 -16.914 -2.452 1.00 72.69 157 GLN A N 1
ATOM 1295 C CA . GLN A 1 157 ? -4.297 -16.276 -3.589 1.00 72.69 157 GLN A CA 1
ATOM 1296 C C . GLN A 1 157 ? -3.018 -17.032 -3.935 1.00 72.69 157 GLN A C 1
ATOM 1298 O O . GLN A 1 157 ? -2.493 -17.797 -3.119 1.00 72.69 157 GLN A O 1
ATOM 1303 N N . ASP A 1 158 ? -2.528 -16.806 -5.151 1.00 80.12 158 ASP A N 1
ATOM 1304 C CA . ASP A 1 158 ? -1.264 -17.363 -5.619 1.00 80.12 158 ASP A CA 1
ATOM 1305 C C . ASP A 1 158 ? -0.097 -16.839 -4.756 1.00 80.12 158 ASP A C 1
ATOM 1307 O O . ASP A 1 158 ? 0.087 -15.622 -4.653 1.00 80.12 158 ASP A O 1
ATOM 1311 N N . PRO A 1 159 ? 0.704 -17.710 -4.111 1.00 74.81 159 PRO A N 1
ATOM 1312 C CA . PRO A 1 159 ? 1.854 -17.270 -3.329 1.00 74.81 159 PRO A CA 1
ATOM 1313 C C . PRO A 1 159 ? 2.903 -16.514 -4.154 1.00 74.81 159 PRO A C 1
ATOM 1315 O O . PRO A 1 159 ? 3.637 -15.722 -3.567 1.00 74.81 159 PRO A O 1
ATOM 1318 N N . THR A 1 160 ? 2.969 -16.701 -5.479 1.00 85.00 160 THR A N 1
ATOM 1319 C CA . THR A 1 160 ? 3.941 -15.994 -6.332 1.00 85.00 160 THR A CA 1
ATOM 1320 C C . THR A 1 160 ? 3.571 -14.532 -6.582 1.00 85.00 160 THR A C 1
ATOM 1322 O O . THR A 1 160 ? 4.294 -13.820 -7.272 1.00 85.00 160 THR A O 1
ATOM 1325 N N . LEU A 1 161 ? 2.446 -14.052 -6.044 1.00 87.38 161 LEU A N 1
ATOM 1326 C CA . LEU A 1 161 ? 1.990 -12.669 -6.200 1.00 87.38 161 LEU A CA 1
ATOM 1327 C C . LEU A 1 161 ? 3.011 -11.632 -5.694 1.00 87.38 161 LEU A C 1
ATOM 1329 O O . LEU A 1 161 ? 3.060 -10.511 -6.211 1.00 87.38 161 LEU A O 1
ATOM 1333 N N . PHE A 1 162 ? 3.810 -12.017 -4.696 1.00 87.75 162 PHE A N 1
ATOM 1334 C CA . PHE A 1 162 ? 4.838 -11.184 -4.066 1.00 87.75 162 PHE A CA 1
ATOM 1335 C C . PHE A 1 162 ? 6.250 -11.449 -4.609 1.00 87.75 162 PHE A C 1
ATOM 1337 O O . PHE A 1 162 ? 7.206 -10.843 -4.123 1.00 87.75 162 PHE A O 1
ATOM 1344 N N . ASP A 1 163 ? 6.394 -12.340 -5.594 1.00 88.19 163 ASP A N 1
ATOM 1345 C CA . ASP A 1 163 ? 7.680 -12.591 -6.236 1.00 88.19 163 ASP A CA 1
ATOM 1346 C C . ASP A 1 163 ? 8.046 -11.418 -7.154 1.00 88.19 163 ASP A C 1
ATOM 1348 O O . ASP A 1 163 ? 7.198 -10.832 -7.835 1.00 88.19 163 ASP A O 1
ATOM 1352 N N . LEU A 1 164 ? 9.338 -11.098 -7.207 1.00 89.25 164 LEU A N 1
ATOM 1353 C CA . LEU A 1 164 ? 9.854 -10.160 -8.197 1.00 89.25 164 LEU A CA 1
ATOM 1354 C C . LEU A 1 164 ? 9.734 -10.743 -9.616 1.00 89.25 164 LEU A C 1
ATOM 1356 O O . LEU A 1 164 ? 9.836 -11.964 -9.796 1.00 89.25 164 LEU A O 1
ATOM 1360 N N . PRO A 1 165 ? 9.579 -9.889 -10.644 1.00 88.25 165 PRO A N 1
ATOM 1361 C CA . PRO A 1 165 ? 9.673 -10.327 -12.031 1.00 88.25 165 PRO A CA 1
ATOM 1362 C C . PRO A 1 165 ? 11.012 -11.032 -12.288 1.00 88.25 165 PRO A C 1
ATOM 1364 O O . PRO A 1 165 ? 12.071 -10.506 -11.959 1.00 88.25 165 PRO A O 1
ATOM 1367 N N . LYS A 1 166 ? 10.972 -12.228 -12.886 1.00 82.94 166 LYS A N 1
ATOM 1368 C CA . LYS A 1 166 ? 12.162 -13.086 -13.048 1.00 82.94 166 LYS A CA 1
ATOM 1369 C C . LYS A 1 166 ? 13.216 -12.521 -14.001 1.00 82.94 166 LYS A C 1
ATOM 1371 O O . LYS A 1 166 ? 14.394 -12.815 -13.829 1.00 82.94 166 LYS A O 1
ATOM 1376 N N . ASP A 1 167 ? 12.789 -11.728 -14.978 1.00 83.19 167 ASP A N 1
ATOM 1377 C CA . ASP A 1 167 ? 13.631 -11.256 -16.081 1.00 83.19 167 ASP A CA 1
ATOM 1378 C C . ASP A 1 167 ? 13.991 -9.767 -15.955 1.00 83.19 167 ASP A C 1
ATOM 1380 O O . ASP A 1 167 ? 14.374 -9.129 -16.937 1.00 83.19 167 ASP A O 1
ATOM 1384 N N . THR A 1 168 ? 13.877 -9.205 -14.748 1.00 83.69 168 THR A N 1
ATOM 1385 C CA . THR A 1 168 ? 14.171 -7.794 -14.490 1.00 83.69 168 THR A CA 1
ATOM 1386 C C . THR A 1 168 ? 15.184 -7.658 -13.362 1.00 83.69 168 THR A C 1
ATOM 1388 O O . THR A 1 168 ? 15.035 -8.259 -12.300 1.00 83.69 168 THR A O 1
ATOM 1391 N N . ASP A 1 169 ? 16.226 -6.855 -13.580 1.00 89.44 169 ASP A N 1
ATOM 1392 C CA . ASP A 1 169 ? 17.175 -6.522 -12.520 1.00 89.44 169 ASP A CA 1
ATOM 1393 C C . ASP A 1 169 ? 16.567 -5.463 -11.596 1.00 89.44 169 ASP A C 1
ATOM 1395 O O . ASP A 1 169 ? 16.377 -4.318 -11.993 1.00 89.44 169 ASP A O 1
ATOM 1399 N N . CYS A 1 170 ? 16.264 -5.869 -10.366 1.00 91.38 170 CYS A N 1
ATOM 1400 C CA . CYS A 1 170 ? 15.728 -5.013 -9.310 1.00 91.38 170 CYS A CA 1
ATOM 1401 C C . CYS A 1 170 ? 16.765 -4.750 -8.207 1.00 91.38 170 CYS A C 1
ATOM 1403 O O . CYS A 1 170 ? 16.389 -4.407 -7.090 1.00 91.38 170 CYS A O 1
ATOM 1405 N N . SER A 1 171 ? 18.057 -4.986 -8.473 1.00 89.69 171 SER A N 1
ATOM 1406 C CA . SER A 1 171 ? 19.128 -4.877 -7.471 1.00 89.69 171 SER A CA 1
ATOM 1407 C C . SER A 1 171 ? 19.584 -3.442 -7.210 1.00 89.69 171 SER A C 1
ATOM 1409 O O . SER A 1 171 ? 20.184 -3.167 -6.169 1.00 89.69 171 SER A O 1
ATOM 1411 N N . GLN A 1 172 ? 19.319 -2.530 -8.146 1.00 91.81 172 GLN A N 1
ATOM 1412 C CA . GLN A 1 172 ? 19.777 -1.148 -8.063 1.00 91.81 172 GLN A CA 1
ATOM 1413 C C . GLN A 1 172 ? 18.819 -0.286 -7.228 1.00 91.81 172 GLN A C 1
ATOM 1415 O O . GLN A 1 172 ? 17.610 -0.528 -7.247 1.00 91.81 172 GLN A O 1
ATOM 1420 N N . PRO A 1 173 ? 19.317 0.734 -6.507 1.00 91.38 173 PRO A N 1
ATOM 1421 C CA . PRO A 1 173 ? 18.462 1.709 -5.837 1.00 91.38 173 PRO A CA 1
ATOM 1422 C C . PRO A 1 173 ? 17.586 2.477 -6.829 1.00 91.38 173 PRO A C 1
ATOM 1424 O O . PRO A 1 173 ? 17.999 2.720 -7.963 1.00 91.38 173 PRO A O 1
ATOM 1427 N N . CYS A 1 174 ? 16.399 2.898 -6.397 1.00 87.06 174 CYS A N 1
ATOM 1428 C CA . CYS A 1 174 ? 15.583 3.805 -7.196 1.00 87.06 174 CYS A CA 1
ATOM 1429 C C . CYS A 1 174 ? 16.236 5.193 -7.268 1.00 87.06 174 CYS A C 1
ATOM 1431 O O . CYS A 1 174 ? 16.678 5.719 -6.244 1.00 87.06 174 CYS A O 1
ATOM 1433 N N . SER A 1 175 ? 16.292 5.761 -8.474 1.00 76.44 175 SER A N 1
ATOM 1434 C CA . SER A 1 175 ? 16.910 7.057 -8.787 1.00 76.44 175 SER A CA 1
ATOM 1435 C C . SER A 1 175 ? 15.886 8.098 -9.200 1.00 76.44 175 SER A C 1
ATOM 1437 O O . SER A 1 175 ? 15.021 7.714 -10.020 1.00 76.44 175 SER A O 1
#

Sequence (175 aa):
MIKTIFVFRTEAIVTAFDEDNQPHVHRSLFYYAYTNVTPSGKWHGLERHDHFGYCYGWAVNQSSCTILITENVYVVASNLCCIALPGNFGVPRDWLKSATWLGIEQIHGRNVDHWYAWEHEYWSEVDEPRNGVRYSGPNFKTPRQFTDYDAWEVAPQDPTLFDLPKDTDCSQPCS

Secondary structure (DSSP, 8-state):
------EEEEEEEEEEE-TT--EEEEEEEEEEEEES--TT---EEEEEEEEES---GGGTT-SEEEEEESSEEEEEETTEEEEEEETPPBPPTTGGGGPEEEEEEEETTEEEEEEEETTEEEEE-TTSTT-EEEEE-S-SSSS-EEEEE---EEE---GGGGSPPTTS---SBP-

pLDDT: mean 80.82, std 12.72, range [43.44, 95.19]